Protein AF-A0A0F9DPH9-F1 (afdb_monomer_lite)

Organism: NCBI:txid412755

Foldseek 3Di:
DDDPVNVVVVVVVVVPDDDDDDDDDPVVVVVLCVVCVVVVHDSVVVVVVVVVVVVVVVVVVPD

pLDDT: mean 85.87, std 11.04, range [56.78, 97.0]

Sequence (63 aa):
MLTNKKIEEYKKKKASSIQLNFEIKRADKEELYQIADKKGIYASEILRLLVKEFIKEQRKSGL

Structure (mmCIF, N/CA/C/O backbone):
data_AF-A0A0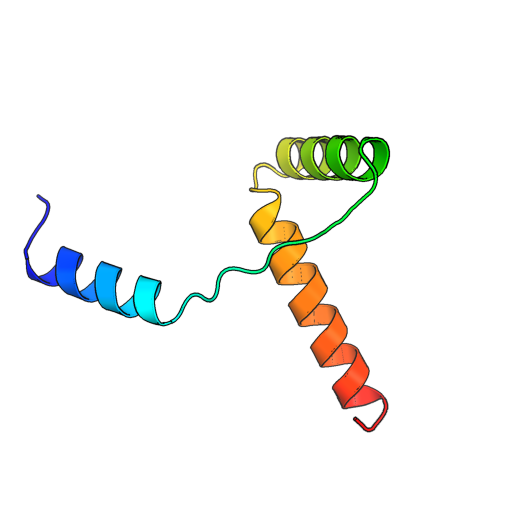F9DPH9-F1
#
_entry.id   AF-A0A0F9DPH9-F1
#
loop_
_atom_site.group_PDB
_atom_site.id
_atom_site.type_symbol
_atom_site.label_atom_id
_atom_site.label_alt_id
_atom_site.label_comp_id
_atom_site.label_asym_id
_atom_site.label_entity_id
_atom_site.label_seq_id
_atom_site.pdbx_PDB_ins_code
_atom_site.Cartn_x
_atom_site.Cartn_y
_atom_site.Cartn_z
_atom_site.occupancy
_atom_site.B_iso_or_equiv
_atom_site.auth_seq_id
_atom_site.auth_comp_id
_atom_site.auth_asym_id
_atom_site.auth_atom_id
_atom_site.pdbx_PDB_model_num
ATOM 1 N N . MET A 1 1 ? -23.715 18.512 -9.067 1.00 66.31 1 MET A N 1
ATOM 2 C CA . MET A 1 1 ? -23.301 19.778 -8.420 1.00 66.31 1 MET A CA 1
ATOM 3 C C . MET A 1 1 ? -22.513 19.495 -7.147 1.00 66.31 1 MET A C 1
ATOM 5 O O . MET A 1 1 ? -22.927 18.636 -6.367 1.00 66.31 1 MET A O 1
ATOM 9 N N . LEU A 1 2 ? -21.378 20.179 -6.950 1.00 58.00 2 LEU A N 1
ATOM 10 C CA . LEU A 1 2 ? -20.696 20.236 -5.654 1.00 58.00 2 LEU A CA 1
ATOM 11 C C . LEU A 1 2 ? -21.576 21.047 -4.698 1.00 58.00 2 LEU A C 1
ATOM 13 O O . LEU A 1 2 ? -21.778 22.237 -4.896 1.00 58.00 2 LEU A O 1
ATOM 17 N N . THR A 1 3 ? -22.131 20.391 -3.689 1.00 86.56 3 THR A N 1
ATOM 18 C CA . THR A 1 3 ? -22.915 21.049 -2.633 1.00 86.56 3 THR A CA 1
ATOM 19 C C . THR A 1 3 ? -22.040 21.256 -1.404 1.00 86.56 3 THR A C 1
ATOM 21 O O . THR A 1 3 ? -21.238 20.371 -1.098 1.00 86.56 3 THR A O 1
ATOM 24 N N . ASN A 1 4 ? -22.269 22.317 -0.629 1.00 84.62 4 ASN A N 1
ATOM 25 C CA . ASN A 1 4 ? -21.547 22.572 0.628 1.00 84.62 4 ASN A CA 1
ATOM 26 C C . ASN A 1 4 ? -21.546 21.360 1.579 1.00 84.62 4 ASN A C 1
ATOM 28 O O . ASN A 1 4 ? -20.525 21.055 2.186 1.00 84.62 4 ASN A O 1
ATOM 32 N N . LYS A 1 5 ? -22.635 20.579 1.618 1.00 83.88 5 LYS A N 1
ATOM 33 C CA . LYS A 1 5 ? -22.716 19.329 2.393 1.00 83.88 5 LYS A CA 1
ATOM 34 C C . LYS A 1 5 ? -21.686 18.274 1.958 1.00 83.88 5 LYS A C 1
ATOM 36 O O . LYS A 1 5 ? -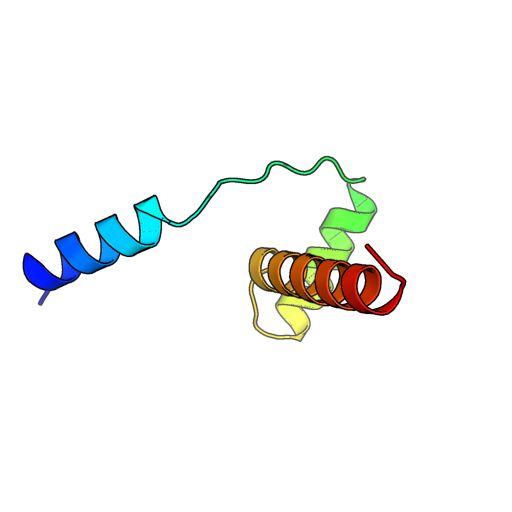20.990 17.714 2.796 1.00 83.88 5 LYS A O 1
ATOM 41 N N . LYS A 1 6 ? -21.530 18.060 0.647 1.00 77.38 6 LYS A N 1
ATOM 42 C CA . LYS A 1 6 ? -20.513 17.156 0.070 1.00 77.38 6 LYS A CA 1
ATOM 43 C C . LYS A 1 6 ? -19.086 17.639 0.344 1.00 77.38 6 LYS A C 1
ATOM 45 O O . LYS A 1 6 ? -18.194 16.818 0.532 1.00 77.38 6 LYS A O 1
ATOM 50 N N . ILE A 1 7 ? -18.870 18.956 0.381 1.00 78.81 7 ILE A N 1
ATOM 51 C CA . ILE A 1 7 ? -17.568 19.554 0.714 1.00 78.81 7 ILE A CA 1
ATOM 52 C C . ILE A 1 7 ? -17.224 19.292 2.187 1.00 78.81 7 ILE A C 1
ATOM 54 O O . ILE A 1 7 ? -16.110 18.869 2.486 1.00 78.81 7 ILE A O 1
ATOM 58 N N . GLU A 1 8 ? -18.177 19.474 3.101 1.00 78.94 8 GLU A N 1
ATOM 59 C CA . GLU A 1 8 ? -17.984 19.203 4.531 1.00 78.94 8 GLU A CA 1
ATOM 60 C C . GLU A 1 8 ? -17.796 17.705 4.833 1.00 78.94 8 GLU A C 1
ATOM 62 O O . GLU A 1 8 ? -16.919 17.337 5.614 1.00 78.94 8 GLU A O 1
ATOM 67 N N . GLU A 1 9 ? -18.535 16.814 4.165 1.00 75.56 9 GLU A N 1
ATOM 68 C CA . GLU A 1 9 ? -18.320 15.360 4.257 1.00 75.56 9 GLU A CA 1
ATOM 69 C C . GLU A 1 9 ? -16.927 14.948 3.754 1.00 75.56 9 GLU A C 1
ATOM 71 O O . GLU A 1 9 ? -16.254 14.124 4.381 1.00 75.56 9 GLU A O 1
ATOM 76 N N . TYR A 1 10 ? -16.462 15.552 2.656 1.00 74.00 10 TYR A N 1
ATOM 77 C CA . TYR A 1 10 ? -15.113 15.330 2.140 1.00 74.00 10 TYR A CA 1
ATOM 78 C C . TYR A 1 10 ? -14.038 15.830 3.115 1.00 74.00 10 TYR A C 1
ATOM 80 O O . TYR A 1 10 ? -13.085 15.102 3.394 1.00 74.00 10 TYR A O 1
ATOM 88 N N . LYS A 1 11 ? -14.204 17.026 3.698 1.00 71.31 11 LYS A N 1
ATOM 89 C CA . LYS A 1 11 ? -13.288 17.561 4.719 1.00 71.31 11 LYS A CA 1
ATOM 90 C C . LYS A 1 11 ? -13.231 16.675 5.963 1.00 71.31 11 LYS A C 1
ATOM 92 O O . LYS A 1 11 ? -12.135 16.411 6.444 1.00 71.31 11 LYS A O 1
ATOM 97 N N . LYS A 1 12 ? -14.369 16.162 6.448 1.00 71.44 12 LYS A N 1
ATOM 98 C CA . LYS A 1 12 ? -14.408 15.225 7.587 1.00 71.44 12 LYS A CA 1
ATOM 99 C C . LYS A 1 12 ? -13.673 13.917 7.285 1.00 71.44 12 LYS A C 1
ATOM 101 O O . LYS A 1 12 ? -12.859 13.483 8.094 1.00 71.44 12 LYS A O 1
ATOM 106 N N . LYS A 1 13 ? -13.889 13.324 6.104 1.00 64.44 13 LYS A N 1
ATOM 107 C CA . LYS A 1 13 ? -13.145 12.126 5.663 1.00 64.44 13 LYS A CA 1
ATOM 108 C C . LYS A 1 13 ? -11.646 12.389 5.513 1.00 64.44 13 LYS A C 1
ATOM 110 O O . LYS A 1 13 ? -10.834 11.542 5.878 1.00 64.44 13 LYS A O 1
ATOM 115 N N . LYS A 1 14 ? -11.274 13.565 5.009 1.00 60.75 14 LYS A N 1
ATOM 116 C CA . LYS A 1 14 ? -9.873 13.970 4.874 1.00 60.75 14 LYS A CA 1
ATOM 117 C C . LYS A 1 14 ? -9.217 14.216 6.237 1.00 60.75 14 LYS A C 1
ATOM 119 O O . LYS A 1 14 ? -8.073 13.831 6.433 1.00 60.75 14 LYS A O 1
ATOM 124 N N . ALA A 1 15 ? -9.944 14.783 7.198 1.00 60.78 15 ALA A N 1
ATOM 125 C CA . ALA A 1 15 ? -9.457 14.965 8.565 1.00 60.78 15 ALA A CA 1
ATOM 126 C C . ALA A 1 15 ? -9.185 13.628 9.279 1.00 60.78 15 ALA A C 1
ATOM 128 O O . ALA A 1 15 ? -8.299 13.560 10.122 1.00 60.78 15 ALA A O 1
ATOM 129 N N . SER A 1 16 ? -9.896 12.554 8.914 1.00 69.44 16 SER A N 1
ATOM 130 C CA . SER A 1 16 ? -9.621 11.202 9.422 1.00 69.44 16 SER A CA 1
ATOM 131 C C . SER A 1 16 ? -8.495 10.459 8.692 1.00 69.44 16 SER A C 1
ATOM 133 O O . SER A 1 16 ? -8.120 9.368 9.115 1.00 69.44 16 SER A O 1
ATOM 135 N N . SER A 1 17 ? -7.968 11.002 7.589 1.00 70.31 17 SER A N 1
ATOM 136 C CA . SER A 1 17 ? -6.849 10.388 6.869 1.00 70.31 17 SER A CA 1
ATOM 137 C C . SER A 1 17 ? -5.521 10.938 7.381 1.00 70.31 17 SER A C 1
ATOM 139 O O . SER A 1 17 ? -5.288 12.143 7.333 1.00 70.31 17 SER A O 1
ATOM 141 N N . ILE A 1 18 ? -4.652 10.049 7.857 1.00 75.69 18 ILE A N 1
ATOM 142 C CA . ILE A 1 18 ? -3.281 10.378 8.255 1.00 75.69 18 ILE A CA 1
ATOM 143 C C . ILE A 1 18 ? -2.368 10.120 7.057 1.00 75.69 18 ILE A C 1
ATOM 145 O O . ILE A 1 18 ? -2.472 9.081 6.403 1.00 75.69 18 ILE A O 1
ATOM 149 N N . GLN A 1 19 ? -1.476 11.065 6.765 1.00 81.00 19 GLN A N 1
ATOM 150 C CA . GLN A 1 19 ? -0.438 10.861 5.764 1.00 81.00 19 GLN A CA 1
ATOM 151 C C . GLN A 1 19 ? 0.686 10.016 6.367 1.00 81.00 19 GLN A C 1
ATOM 153 O O . GLN A 1 19 ? 1.276 10.387 7.378 1.00 81.00 19 GLN A O 1
ATOM 158 N N . LEU A 1 20 ? 0.980 8.885 5.729 1.00 79.25 20 LEU A N 1
ATOM 159 C CA . LEU A 1 20 ? 2.122 8.038 6.052 1.00 79.25 20 LEU A CA 1
ATOM 160 C C . LEU A 1 20 ? 3.156 8.181 4.941 1.00 79.25 20 LEU A C 1
ATOM 162 O O . LEU A 1 20 ? 2.848 7.956 3.770 1.00 79.25 20 LEU A O 1
ATOM 166 N N . ASN A 1 21 ? 4.373 8.559 5.317 1.00 84.00 21 ASN A N 1
ATOM 167 C CA . ASN A 1 21 ? 5.510 8.575 4.409 1.00 84.00 21 ASN A CA 1
ATOM 168 C C . ASN A 1 21 ? 6.271 7.258 4.573 1.00 84.00 21 ASN A C 1
ATOM 170 O O . ASN A 1 21 ? 6.547 6.842 5.696 1.00 84.00 21 ASN A O 1
ATOM 174 N N . PHE A 1 22 ? 6.593 6.610 3.456 1.00 82.25 22 PHE A N 1
ATOM 175 C CA . PHE A 1 22 ? 7.345 5.359 3.429 1.00 82.25 22 PHE A CA 1
ATOM 176 C C . PHE A 1 22 ? 8.658 5.567 2.688 1.00 82.25 22 PHE A C 1
ATOM 178 O O . PHE A 1 22 ? 8.678 6.171 1.613 1.00 82.25 22 PHE A O 1
ATOM 185 N N . GLU A 1 23 ? 9.727 5.004 3.235 1.00 91.25 23 GLU A N 1
ATOM 186 C CA . GLU A 1 23 ? 10.982 4.818 2.521 1.00 91.25 23 GLU A CA 1
ATOM 187 C C . GLU A 1 23 ? 11.046 3.381 2.017 1.00 91.25 23 GLU A C 1
ATOM 189 O O . GLU A 1 23 ? 10.918 2.430 2.785 1.00 91.25 23 GLU A O 1
ATOM 194 N N . ILE A 1 24 ? 11.209 3.227 0.708 1.00 90.69 24 ILE A N 1
ATOM 195 C CA . ILE A 1 24 ? 11.336 1.934 0.036 1.00 90.69 24 ILE A CA 1
ATOM 196 C C . ILE A 1 24 ? 12.379 2.052 -1.069 1.00 90.69 24 ILE A C 1
ATOM 198 O O . ILE A 1 24 ? 12.641 3.152 -1.575 1.00 90.69 24 ILE A O 1
ATOM 202 N N . LYS A 1 25 ? 12.966 0.924 -1.480 1.00 96.56 25 LYS A N 1
ATOM 203 C CA . LYS A 1 25 ? 13.880 0.924 -2.624 1.00 96.56 25 LYS A CA 1
ATOM 204 C C . LYS A 1 25 ? 13.119 1.314 -3.886 1.00 96.56 25 LYS A C 1
ATOM 206 O O . LYS A 1 25 ? 11.931 1.034 -4.046 1.00 96.56 25 LYS A O 1
ATOM 211 N N . ARG A 1 26 ? 13.835 1.934 -4.823 1.00 94.56 26 ARG A N 1
ATOM 212 C CA . ARG A 1 26 ? 13.265 2.332 -6.113 1.00 94.56 26 ARG A CA 1
ATOM 213 C C . ARG A 1 26 ? 12.689 1.141 -6.889 1.00 94.56 26 ARG A C 1
ATOM 215 O O . ARG A 1 26 ? 11.599 1.274 -7.428 1.00 94.56 26 ARG A O 1
ATOM 222 N N . ALA A 1 27 ? 13.389 0.006 -6.904 1.00 96.19 27 ALA A N 1
ATOM 223 C CA . ALA A 1 27 ? 12.925 -1.210 -7.574 1.00 96.19 27 ALA A CA 1
ATOM 224 C C . ALA A 1 27 ? 11.584 -1.698 -6.994 1.00 96.19 27 ALA A C 1
ATOM 226 O O . ALA A 1 27 ? 10.623 -1.871 -7.736 1.00 96.19 27 ALA A O 1
ATOM 227 N N . ASP A 1 28 ? 11.486 -1.790 -5.666 1.00 94.81 28 ASP A N 1
ATOM 228 C CA . ASP A 1 28 ? 10.262 -2.211 -4.969 1.00 94.81 28 ASP A CA 1
ATOM 229 C C . ASP A 1 28 ? 9.097 -1.242 -5.232 1.00 94.81 28 ASP A C 1
ATOM 231 O O . ASP A 1 28 ? 7.947 -1.653 -5.392 1.00 94.81 28 ASP A O 1
ATOM 235 N N . LYS A 1 29 ? 9.389 0.067 -5.323 1.00 93.31 29 LYS A N 1
ATOM 236 C CA . LYS A 1 29 ? 8.400 1.069 -5.735 1.00 93.31 29 LYS A CA 1
ATOM 237 C C . LYS A 1 29 ? 7.886 0.759 -7.138 1.00 93.31 29 LYS A C 1
ATOM 239 O O . LYS A 1 29 ? 6.679 0.699 -7.334 1.00 93.31 29 LYS A O 1
ATOM 244 N N . GLU A 1 30 ? 8.774 0.586 -8.111 1.00 96.12 30 GLU A N 1
ATOM 245 C CA . GLU A 1 30 ? 8.396 0.313 -9.502 1.00 96.12 30 GLU A CA 1
ATOM 246 C C . GLU A 1 30 ? 7.545 -0.962 -9.613 1.00 96.12 30 GLU A C 1
ATOM 248 O O . GLU A 1 30 ? 6.504 -0.946 -10.274 1.00 96.12 30 GLU A O 1
ATOM 253 N N . GLU A 1 31 ? 7.905 -2.019 -8.886 1.00 96.06 31 GLU A N 1
ATOM 254 C CA . GLU A 1 31 ? 7.125 -3.255 -8.818 1.00 96.06 31 GLU A CA 1
ATOM 255 C C . GLU A 1 31 ? 5.727 -3.037 -8.211 1.00 96.06 31 GLU A C 1
ATOM 257 O O . GLU A 1 31 ? 4.725 -3.472 -8.785 1.00 96.06 31 GLU A O 1
ATOM 262 N N . LEU A 1 32 ? 5.622 -2.288 -7.106 1.00 94.81 32 LEU A N 1
ATOM 263 C CA . LEU A 1 32 ? 4.337 -1.936 -6.495 1.00 94.81 32 LEU A CA 1
ATOM 264 C C . LEU A 1 32 ? 3.413 -1.216 -7.489 1.00 94.81 32 LEU A C 1
ATOM 266 O O . LEU A 1 32 ? 2.222 -1.528 -7.559 1.00 94.81 32 LEU A O 1
ATOM 270 N N . TYR A 1 33 ? 3.948 -0.271 -8.268 1.00 95.12 33 TY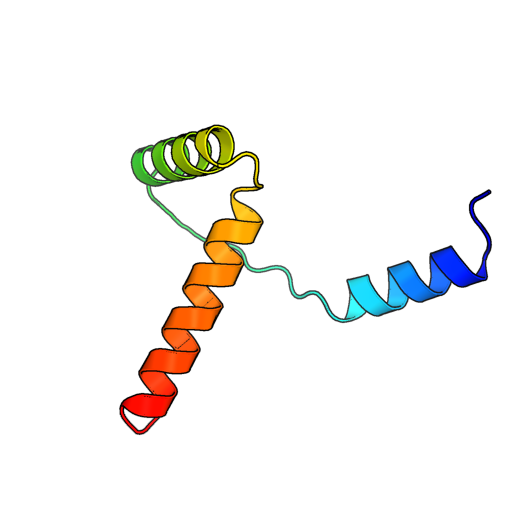R A N 1
ATOM 271 C CA . TYR A 1 33 ? 3.174 0.438 -9.291 1.00 95.12 33 TYR A CA 1
ATOM 272 C C . TYR A 1 33 ? 2.730 -0.494 -10.423 1.00 95.12 33 TYR A C 1
ATOM 274 O O . TYR A 1 33 ? 1.578 -0.411 -10.843 1.00 95.12 33 TYR A O 1
ATOM 282 N N . GLN A 1 34 ? 3.583 -1.418 -10.875 1.00 97.00 34 GLN A N 1
ATOM 283 C CA . GLN A 1 34 ? 3.203 -2.406 -11.892 1.00 97.00 34 GLN A CA 1
ATOM 284 C C . GLN A 1 34 ? 2.090 -3.342 -11.404 1.00 97.00 34 GLN A C 1
ATOM 286 O O . GLN A 1 34 ? 1.169 -3.665 -12.155 1.00 97.00 34 GLN A O 1
ATOM 291 N N . ILE A 1 35 ? 2.150 -3.785 -10.144 1.00 95.81 35 ILE A N 1
ATOM 292 C CA . ILE A 1 35 ? 1.102 -4.624 -9.546 1.00 95.81 35 ILE A CA 1
ATOM 293 C C . ILE A 1 35 ? -0.210 -3.840 -9.434 1.00 95.81 35 ILE A C 1
ATOM 295 O O . ILE A 1 35 ? -1.276 -4.385 -9.729 1.00 95.81 35 ILE A O 1
ATOM 299 N N . ALA A 1 36 ? -0.137 -2.576 -9.011 1.00 95.44 36 ALA A N 1
ATOM 300 C CA . ALA A 1 36 ? -1.288 -1.689 -8.890 1.00 95.44 36 ALA A CA 1
ATOM 301 C C . ALA A 1 36 ? -1.989 -1.489 -10.240 1.00 95.44 36 ALA A C 1
ATOM 303 O O . ALA A 1 36 ? -3.203 -1.678 -10.329 1.00 95.44 36 ALA A O 1
ATOM 304 N N . ASP A 1 37 ? -1.209 -1.223 -11.289 1.00 96.56 37 ASP A N 1
ATOM 305 C CA . ASP A 1 37 ? -1.697 -1.041 -12.656 1.00 96.56 37 ASP A CA 1
ATOM 306 C C . ASP A 1 37 ? -2.396 -2.303 -13.185 1.00 96.56 37 ASP A C 1
ATOM 308 O O . ASP A 1 37 ? -3.564 -2.259 -13.569 1.00 96.56 37 ASP A O 1
ATOM 312 N N . LYS A 1 38 ? -1.755 -3.475 -13.052 1.00 96.56 38 LYS A N 1
ATOM 313 C CA . LYS A 1 38 ? -2.351 -4.775 -13.423 1.00 96.56 38 LYS A CA 1
ATOM 314 C C . LYS A 1 38 ? -3.669 -5.070 -12.701 1.00 96.56 38 LYS A C 1
ATOM 316 O O . LYS A 1 38 ? -4.499 -5.812 -13.220 1.00 96.56 38 LYS A O 1
ATOM 321 N N . LYS A 1 39 ? -3.845 -4.548 -11.485 1.00 93.06 39 LYS A N 1
ATOM 322 C CA . LYS A 1 39 ? -5.054 -4.732 -10.670 1.00 93.06 39 LYS A CA 1
ATOM 323 C C . LYS A 1 39 ? -6.083 -3.611 -10.848 1.00 93.06 39 LYS A C 1
ATOM 325 O O . LYS A 1 39 ? -7.164 -3.721 -10.274 1.00 93.06 39 LYS A O 1
ATOM 330 N N . GLY A 1 40 ? -5.773 -2.559 -11.608 1.00 94.81 40 GLY A N 1
ATOM 331 C CA . GLY A 1 40 ? -6.652 -1.404 -11.796 1.0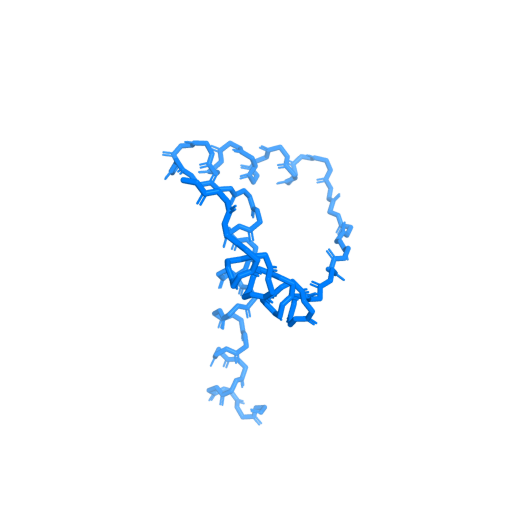0 94.81 40 GLY A CA 1
ATOM 332 C C . GLY A 1 40 ? -6.918 -0.618 -10.507 1.00 94.81 40 GLY A C 1
ATOM 333 O O . GLY A 1 40 ? -8.007 -0.074 -10.331 1.00 94.81 40 GLY A O 1
ATOM 334 N N . ILE A 1 41 ? -5.957 -0.592 -9.579 1.00 94.50 41 ILE A N 1
ATOM 335 C CA . ILE A 1 41 ? -6.068 0.109 -8.290 1.00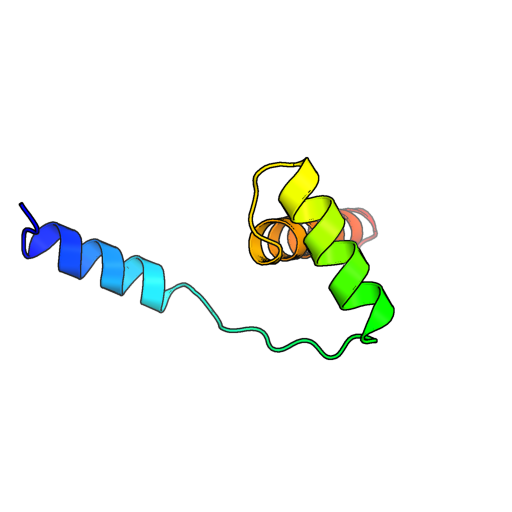 94.50 41 ILE A CA 1
ATOM 336 C C . ILE A 1 41 ? -4.862 1.018 -8.059 1.00 94.50 41 ILE A C 1
ATOM 338 O O . ILE A 1 41 ? -3.845 0.914 -8.734 1.00 94.50 41 ILE A O 1
ATOM 342 N N . TYR A 1 42 ? -4.948 1.909 -7.073 1.00 92.81 42 TYR A N 1
ATOM 343 C CA . TYR A 1 42 ? -3.813 2.746 -6.687 1.00 92.81 42 TYR A CA 1
ATOM 344 C C . TYR A 1 42 ? -2.812 1.979 -5.815 1.00 92.81 42 TYR A C 1
ATOM 346 O O . TYR A 1 42 ? -3.196 1.184 -4.958 1.00 92.81 42 TYR A O 1
ATOM 354 N N . ALA A 1 43 ? -1.521 2.293 -5.951 1.00 91.81 43 ALA A N 1
ATOM 355 C CA . ALA A 1 43 ? -0.474 1.765 -5.072 1.00 91.81 43 ALA A CA 1
ATOM 356 C C . ALA A 1 43 ? -0.763 2.043 -3.581 1.00 91.81 43 ALA A C 1
ATOM 358 O O . ALA A 1 43 ? -0.513 1.197 -2.725 1.00 91.81 43 ALA A O 1
ATOM 359 N N . SER A 1 44 ? -1.370 3.193 -3.268 1.00 90.00 44 SER A N 1
ATOM 360 C CA . SER A 1 44 ? -1.823 3.532 -1.913 1.00 90.00 44 SER A CA 1
ATOM 361 C C . SER A 1 44 ? -2.893 2.576 -1.374 1.00 90.00 44 SER A C 1
ATOM 363 O O . SER A 1 44 ? -2.897 2.297 -0.177 1.00 90.00 44 SER A O 1
ATOM 365 N N . GLU A 1 45 ? -3.767 2.032 -2.226 1.00 90.88 45 GLU A N 1
ATOM 366 C CA . GLU A 1 45 ? -4.759 1.030 -1.816 1.00 90.88 45 GLU A CA 1
ATOM 367 C C . GLU A 1 45 ? -4.094 -0.304 -1.476 1.00 90.88 45 GLU A C 1
ATOM 369 O O . GLU A 1 45 ? -4.464 -0.931 -0.485 1.00 90.88 45 GLU A O 1
ATOM 374 N N . ILE A 1 46 ? -3.065 -0.707 -2.229 1.00 92.25 46 ILE A N 1
ATOM 375 C CA . ILE A 1 46 ? -2.268 -1.897 -1.896 1.00 92.25 46 ILE A CA 1
ATOM 376 C C . ILE A 1 46 ? -1.593 -1.715 -0.535 1.00 92.25 46 ILE A C 1
ATOM 378 O O . ILE A 1 46 ? -1.727 -2.577 0.332 1.00 92.25 46 ILE A O 1
ATOM 382 N N . LEU A 1 47 ? -0.928 -0.577 -0.312 1.00 90.81 47 LEU A N 1
ATOM 383 C CA . LEU A 1 47 ? -0.282 -0.275 0.970 1.00 90.81 47 LEU A CA 1
ATOM 384 C C . LEU A 1 47 ? -1.291 -0.265 2.125 1.00 90.81 47 LEU A C 1
ATOM 386 O O . LEU A 1 47 ? -1.031 -0.838 3.182 1.00 90.81 47 LEU A O 1
ATOM 390 N N . ARG A 1 48 ? -2.478 0.314 1.915 1.00 89.62 48 ARG A N 1
ATOM 391 C CA . ARG A 1 48 ? -3.564 0.307 2.905 1.00 89.62 48 ARG A CA 1
ATOM 392 C C . ARG A 1 48 ? -4.006 -1.115 3.262 1.00 89.62 48 ARG A C 1
ATOM 394 O O . ARG A 1 48 ? -4.259 -1.394 4.435 1.00 89.62 48 ARG A O 1
ATOM 401 N N . LEU A 1 49 ? -4.116 -2.007 2.275 1.00 90.88 49 LEU A N 1
ATOM 402 C CA . LEU A 1 49 ? -4.475 -3.411 2.493 1.00 90.88 49 LEU A CA 1
ATOM 403 C C . LEU A 1 49 ? -3.372 -4.173 3.232 1.00 90.88 49 LEU A C 1
ATOM 405 O O . LEU A 1 49 ? -3.684 -4.896 4.175 1.00 90.88 49 LEU A O 1
ATOM 409 N N . LEU A 1 50 ? -2.106 -3.962 2.862 1.00 89.88 50 LEU A N 1
ATOM 410 C CA . LEU A 1 50 ? -0.953 -4.562 3.538 1.00 89.88 50 LEU A CA 1
ATOM 411 C C . LEU A 1 50 ? -0.908 -4.175 5.018 1.00 89.88 50 LEU A C 1
ATOM 413 O O . LEU A 1 50 ? -0.832 -5.049 5.875 1.00 89.88 50 LEU A O 1
ATOM 417 N N . VAL A 1 51 ? -1.043 -2.881 5.329 1.00 89.69 51 VAL A N 1
ATOM 418 C CA . VAL A 1 51 ? -1.092 -2.396 6.719 1.00 89.69 51 VAL A CA 1
ATOM 419 C C . VAL A 1 51 ? -2.250 -3.043 7.485 1.00 89.69 51 VAL A C 1
ATOM 421 O O . VAL A 1 51 ? -2.084 -3.462 8.630 1.00 89.69 51 VAL A O 1
ATOM 424 N N . LYS A 1 52 ? -3.428 -3.161 6.860 1.00 90.88 52 LYS A N 1
ATOM 425 C CA . LYS A 1 52 ? -4.607 -3.768 7.490 1.00 90.88 52 LYS A CA 1
ATOM 426 C C . LYS A 1 52 ? -4.399 -5.251 7.805 1.00 90.88 52 LYS A C 1
ATOM 428 O O . LYS A 1 52 ? -4.736 -5.675 8.911 1.00 90.88 52 LYS A O 1
ATOM 433 N N . GLU A 1 53 ? -3.896 -6.032 6.850 1.00 94.31 53 GLU A N 1
ATOM 434 C CA . GLU A 1 53 ? -3.649 -7.461 7.069 1.00 94.31 53 GLU A CA 1
ATOM 435 C C . GLU A 1 53 ? -2.526 -7.673 8.088 1.00 94.31 53 GLU A C 1
ATOM 437 O O . GLU A 1 53 ? -2.707 -8.467 9.006 1.00 94.31 53 GLU A O 1
ATOM 442 N N . PHE A 1 54 ? -1.457 -6.871 8.043 1.00 92.31 54 PHE A N 1
ATOM 443 C CA . PHE A 1 54 ? -0.395 -6.916 9.047 1.00 92.31 54 PHE A CA 1
ATOM 444 C C . PHE A 1 54 ? -0.932 -6.694 10.471 1.00 92.31 54 PHE A C 1
ATOM 446 O O . PHE A 1 54 ? -0.703 -7.516 11.354 1.00 92.31 54 PHE A O 1
ATOM 453 N N . ILE A 1 55 ? -1.717 -5.633 10.707 1.00 92.12 55 ILE A N 1
ATOM 454 C CA . ILE A 1 55 ? -2.312 -5.359 12.032 1.00 92.12 55 ILE A CA 1
ATOM 455 C C . ILE A 1 55 ? -3.206 -6.520 12.491 1.00 92.12 55 ILE A C 1
ATOM 457 O O . ILE A 1 55 ? -3.214 -6.889 13.665 1.00 92.12 55 ILE A O 1
ATOM 461 N N . LYS A 1 56 ? -3.986 -7.093 11.572 1.00 94.62 56 LYS A N 1
ATOM 462 C CA . LYS A 1 56 ? -4.872 -8.226 11.855 1.00 94.62 56 LYS A CA 1
ATOM 463 C C . LYS A 1 56 ? -4.086 -9.482 12.228 1.00 94.62 56 LYS A C 1
ATOM 465 O O . LYS A 1 56 ? -4.541 -10.219 13.097 1.00 94.62 56 LYS A O 1
ATOM 470 N N . GLU A 1 57 ? -2.940 -9.727 11.601 1.00 94.94 57 GLU A N 1
ATOM 471 C CA . GLU A 1 57 ? -2.036 -10.816 11.973 1.00 94.94 57 GLU A CA 1
ATOM 472 C C . GLU A 1 57 ? -1.404 -10.586 13.345 1.00 94.94 57 GLU A C 1
ATOM 474 O O . GLU A 1 57 ? -1.452 -11.486 14.177 1.00 94.94 57 GLU A O 1
ATOM 479 N N . GLN A 1 58 ? -0.917 -9.375 13.636 1.00 93.56 58 GLN A N 1
ATOM 480 C CA . GLN A 1 58 ? -0.347 -9.064 14.953 1.00 93.56 58 GLN A CA 1
ATOM 481 C C . GLN A 1 58 ? -1.359 -9.293 16.088 1.00 93.56 58 GLN A C 1
ATOM 483 O O . GLN A 1 58 ? -1.031 -9.942 17.077 1.00 93.56 58 GLN A O 1
ATOM 488 N N . ARG A 1 59 ? -2.622 -8.885 15.896 1.00 93.56 59 ARG A N 1
ATOM 489 C CA . ARG A 1 59 ? -3.704 -9.141 16.867 1.00 93.56 59 ARG A CA 1
ATOM 490 C C . ARG A 1 59 ? -3.982 -10.622 17.108 1.00 93.56 59 ARG A C 1
ATOM 492 O O . ARG A 1 59 ? -4.381 -11.009 18.199 1.00 93.56 59 ARG A O 1
ATOM 499 N N . LYS A 1 60 ? -3.817 -11.463 16.084 1.00 92.00 60 LYS A N 1
ATOM 500 C CA . LYS A 1 60 ? -3.951 -12.920 16.241 1.00 92.00 60 LYS A CA 1
ATOM 501 C C . LYS A 1 60 ? -2.777 -13.514 17.016 1.00 92.00 60 LYS A C 1
ATOM 503 O O . LYS A 1 60 ? -2.965 -14.502 17.716 1.00 92.00 60 LYS A O 1
ATOM 508 N N . SER A 1 61 ? -1.598 -12.914 16.889 1.00 88.94 61 SER A N 1
ATOM 509 C CA . SER A 1 61 ? -0.353 -13.363 17.517 1.00 88.94 61 SER A CA 1
ATOM 510 C C . SER A 1 61 ? -0.164 -12.871 18.958 1.00 88.94 61 SER A C 1
ATOM 512 O O . SER A 1 61 ? 0.878 -13.140 19.548 1.00 88.94 61 SER A O 1
ATOM 514 N N . GLY A 1 62 ? -1.155 -12.192 19.545 1.00 79.38 62 GLY A N 1
ATOM 515 C CA . GLY A 1 62 ? -1.1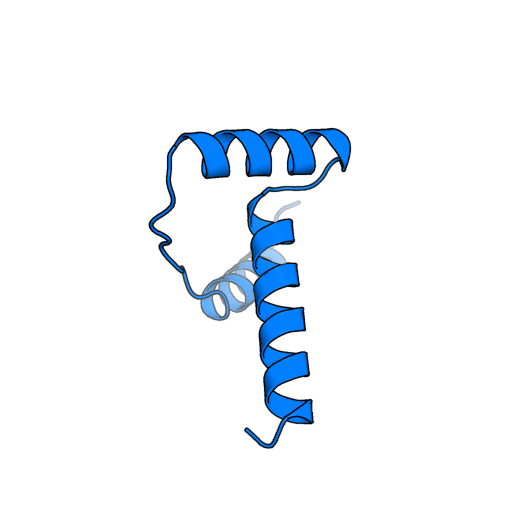30 -11.778 20.952 1.00 79.38 62 GLY A CA 1
ATOM 516 C C . GLY A 1 62 ? -0.565 -10.380 21.218 1.00 79.38 62 GLY A C 1
ATOM 517 O O . GLY A 1 62 ? -0.217 -10.089 22.361 1.00 79.38 62 GLY A O 1
ATOM 518 N N . LEU A 1 63 ? -0.487 -9.532 20.186 1.00 56.78 63 LEU A N 1
ATOM 519 C CA . LEU A 1 63 ? -0.382 -8.074 20.324 1.00 56.78 63 LEU A CA 1
ATOM 520 C C . LEU A 1 63 ? -1.759 -7.432 20.540 1.00 56.78 63 LEU A C 1
ATOM 522 O O . LEU A 1 63 ? -2.733 -7.870 19.882 1.00 56.78 63 LEU A O 1
#

Secondary structure (DSSP, 8-state):
---HHHHHHHHHHHHTPPP------HHHHHHHHHHHHHHTS-HHHHHHHHHHHHHHHHHHTT-

Radius of gyration: 16.08 Å; chains: 1; bounding box: 37×36×34 Å